Protein AF-A0A225ECI9-F1 (afdb_monomer_lite)

Organism: NCBI:txid1908690

Secondary structure (DSSP, 8-state):
--------SS--HHHHHHHHHHHTT-EEEEPTTS-TTTGGGBT-EEEEEEE-TTS-EEEE--BTTTB--EEEETTHHHHEEE---HHHHTT--TTS-GGG-------

Sequence (107 aa):
MEAMDATMPFPNKQTVDGLKSVWSGRLVRVKAGAAAELTRFEGRVGRVVTVNYDGRAIVDFADGKGECGWYDVANFEAVLEEVTDDAEKKKYDPTASAAQRVPARQS

Radius of gyration: 15.68 Å; chains: 1; bounding box: 55×39×33 Å

Structure (mmCIF, N/CA/C/O backbone):
data_AF-A0A225ECI9-F1
#
_entry.id   AF-A0A225ECI9-F1
#
loop_
_atom_site.group_PDB
_atom_site.id
_atom_site.type_symbol
_atom_site.label_atom_id
_atom_site.label_alt_id
_atom_site.label_comp_id
_atom_site.label_asym_id
_atom_site.label_entity_id
_atom_site.label_seq_id
_atom_site.pdbx_PDB_ins_code
_atom_site.Cartn_x
_atom_site.Cartn_y
_atom_site.Cartn_z
_atom_site.occupancy
_atom_site.B_iso_or_equiv
_atom_site.auth_seq_id
_atom_site.auth_comp_id
_atom_site.auth_asym_id
_atom_site.auth_atom_id
_atom_site.pdbx_PDB_model_num
ATOM 1 N N . MET A 1 1 ? 24.905 -22.598 -13.001 1.00 52.53 1 MET A N 1
ATOM 2 C CA . MET A 1 1 ? 25.460 -21.533 -12.146 1.00 52.53 1 MET A CA 1
ATOM 3 C C . MET A 1 1 ? 25.654 -20.342 -13.055 1.00 52.53 1 MET A C 1
ATOM 5 O O . MET A 1 1 ? 26.650 -20.313 -13.751 1.00 52.53 1 MET A O 1
ATOM 9 N N . GLU A 1 2 ? 24.677 -19.444 -13.144 1.00 41.91 2 GLU A N 1
ATOM 10 C CA . GLU A 1 2 ? 24.818 -18.220 -13.938 1.00 41.91 2 GLU A CA 1
ATOM 11 C C . GLU A 1 2 ? 23.990 -17.126 -13.273 1.00 41.91 2 GLU A C 1
ATOM 13 O O . GLU A 1 2 ? 22.761 -17.132 -13.291 1.00 41.91 2 GLU A O 1
ATOM 18 N N . ALA A 1 3 ? 24.710 -16.254 -12.575 1.00 54.34 3 ALA A N 1
ATOM 19 C CA . ALA A 1 3 ? 24.202 -15.015 -12.036 1.00 54.34 3 ALA A CA 1
ATOM 20 C C . ALA A 1 3 ? 24.048 -14.035 -13.198 1.00 54.34 3 ALA A C 1
ATOM 22 O O . ALA A 1 3 ? 25.039 -13.602 -13.780 1.00 54.34 3 ALA A O 1
ATOM 23 N N . MET A 1 4 ? 22.805 -13.695 -13.522 1.00 43.00 4 MET A N 1
ATOM 24 C CA . MET A 1 4 ? 22.464 -12.515 -14.310 1.00 43.00 4 MET A CA 1
ATOM 25 C C . MET A 1 4 ? 21.304 -11.822 -13.602 1.00 43.00 4 MET A C 1
ATOM 27 O O . MET A 1 4 ? 20.172 -11.798 -14.077 1.00 43.00 4 MET A O 1
ATOM 31 N N . ASP A 1 5 ? 21.628 -11.310 -12.413 1.00 39.00 5 ASP A N 1
ATOM 32 C CA . ASP A 1 5 ? 20.907 -10.277 -11.667 1.00 39.00 5 ASP A CA 1
ATOM 33 C C . ASP A 1 5 ? 20.930 -8.986 -12.505 1.00 39.00 5 ASP A C 1
ATOM 35 O O . ASP A 1 5 ? 21.648 -8.024 -12.248 1.00 39.00 5 ASP A O 1
ATOM 39 N N . ALA A 1 6 ? 20.240 -9.027 -13.643 1.00 44.78 6 ALA A N 1
ATOM 40 C CA . ALA A 1 6 ? 20.017 -7.867 -14.471 1.00 44.78 6 ALA A CA 1
ATOM 41 C C . ALA A 1 6 ? 18.902 -7.079 -13.799 1.00 44.78 6 ALA A C 1
ATOM 43 O O . ALA A 1 6 ? 17.738 -7.477 -13.828 1.00 44.78 6 ALA A O 1
ATOM 44 N N . THR A 1 7 ? 19.291 -5.961 -13.193 1.00 45.03 7 THR A N 1
ATOM 45 C CA . THR A 1 7 ? 18.422 -4.825 -12.912 1.00 45.03 7 THR A CA 1
ATOM 46 C C . THR A 1 7 ? 17.428 -4.675 -14.074 1.00 45.03 7 THR A C 1
ATOM 48 O O . THR A 1 7 ? 17.793 -4.324 -15.194 1.00 45.03 7 THR A O 1
ATOM 51 N N . MET A 1 8 ? 16.175 -5.079 -13.873 1.00 47.75 8 MET A N 1
ATOM 52 C CA . MET A 1 8 ? 15.108 -4.791 -14.824 1.00 47.75 8 MET A CA 1
ATOM 53 C C . MET A 1 8 ? 14.551 -3.450 -14.369 1.00 47.75 8 MET A C 1
ATOM 55 O O . MET A 1 8 ? 13.821 -3.424 -13.379 1.00 47.75 8 MET A O 1
ATOM 59 N N . PRO A 1 9 ? 14.911 -2.325 -15.022 1.00 59.69 9 PRO A N 1
ATOM 60 C CA . PRO A 1 9 ? 14.472 -1.006 -14.577 1.00 59.69 9 PRO A CA 1
ATOM 61 C C . PRO A 1 9 ? 12.946 -0.864 -14.626 1.00 59.69 9 PRO A C 1
ATOM 63 O O . PRO A 1 9 ? 12.409 0.032 -13.986 1.00 59.69 9 PRO A O 1
ATOM 66 N N . PHE A 1 10 ? 12.252 -1.767 -15.333 1.00 55.62 10 PHE A N 1
ATOM 67 C CA . PHE A 1 10 ? 10.800 -1.821 -15.409 1.00 55.62 10 PHE A CA 1
ATOM 68 C C . PHE A 1 10 ? 10.324 -3.280 -15.523 1.00 55.62 10 PHE A C 1
ATOM 70 O O . PHE A 1 10 ? 10.794 -4.003 -16.409 1.00 55.62 10 PHE A O 1
ATOM 77 N N . PRO A 1 11 ? 9.396 -3.741 -14.667 1.00 66.69 11 PRO A N 1
ATOM 78 C CA . PRO A 1 11 ? 8.737 -5.026 -14.863 1.00 66.69 11 PRO A CA 1
ATOM 79 C C . PRO A 1 11 ? 7.947 -5.033 -16.179 1.00 66.69 11 PRO A C 1
ATOM 81 O O . PRO A 1 11 ? 7.342 -4.038 -16.578 1.00 66.69 11 PRO A O 1
ATOM 84 N N . ASN A 1 12 ? 7.939 -6.173 -16.873 1.00 76.50 12 ASN A N 1
ATOM 85 C CA . ASN A 1 12 ? 7.206 -6.317 -18.129 1.00 76.50 12 ASN A CA 1
ATOM 86 C C . ASN A 1 12 ? 5.692 -6.110 -17.895 1.00 76.50 12 ASN A C 1
ATOM 88 O O . ASN A 1 12 ? 5.178 -6.421 -16.818 1.00 76.50 12 ASN A O 1
ATOM 92 N N . LYS A 1 13 ? 4.946 -5.622 -18.897 1.00 74.31 13 LYS A N 1
ATOM 93 C CA . LYS A 1 13 ? 3.522 -5.245 -18.741 1.00 74.31 13 LYS A CA 1
ATOM 94 C C . LYS A 1 13 ? 2.659 -6.372 -18.158 1.00 74.31 13 LYS A C 1
ATOM 96 O O . LYS A 1 13 ? 1.764 -6.100 -17.366 1.00 74.31 13 LYS A O 1
ATOM 101 N N . GLN A 1 14 ? 2.927 -7.622 -18.539 1.00 78.38 14 GLN A N 1
ATOM 102 C CA . GLN A 1 14 ? 2.239 -8.805 -18.001 1.00 78.38 14 GLN A CA 1
ATOM 103 C C . GLN A 1 14 ? 2.465 -8.984 -16.495 1.00 78.38 14 GLN A C 1
ATOM 105 O O . GLN A 1 14 ? 1.526 -9.284 -15.764 1.00 78.38 14 GLN A O 1
ATOM 110 N N . THR A 1 15 ? 3.691 -8.753 -16.026 1.00 79.81 15 THR A N 1
ATOM 111 C CA . THR A 1 15 ? 4.041 -8.824 -14.605 1.00 79.81 15 THR A CA 1
ATOM 112 C C . THR A 1 15 ? 3.321 -7.734 -13.821 1.00 79.81 15 THR A C 1
ATOM 114 O O . THR A 1 15 ? 2.715 -8.025 -12.795 1.00 79.81 15 THR A O 1
ATOM 117 N N . VAL A 1 16 ? 3.312 -6.494 -14.327 1.00 81.00 16 VAL A N 1
ATOM 118 C CA . VAL A 1 16 ? 2.585 -5.384 -13.686 1.00 81.00 16 VAL A CA 1
ATOM 119 C C . VAL A 1 16 ? 1.088 -5.656 -13.623 1.00 81.00 16 VAL A C 1
A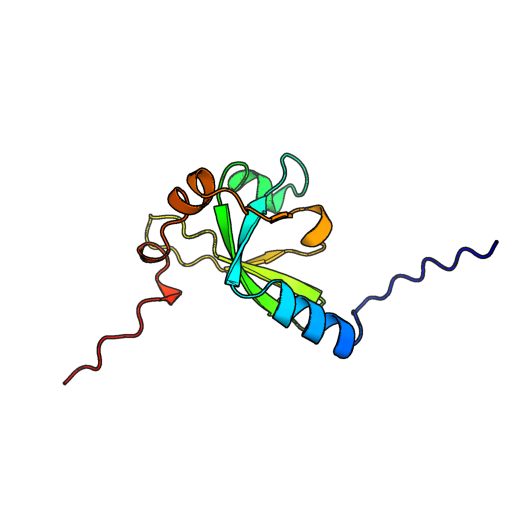TOM 121 O O . VAL A 1 16 ? 0.472 -5.393 -12.598 1.00 81.00 16 VAL A O 1
ATOM 124 N N . ASP A 1 17 ? 0.495 -6.176 -14.696 1.00 81.69 17 ASP A N 1
ATOM 125 C CA . ASP A 1 17 ? -0.937 -6.481 -14.737 1.00 81.69 17 ASP A CA 1
ATOM 126 C C . ASP A 1 17 ? -1.312 -7.556 -13.706 1.00 81.69 17 ASP A C 1
ATOM 128 O O . ASP A 1 17 ? -2.260 -7.376 -12.939 1.00 81.69 17 ASP A O 1
ATOM 132 N N . GLY A 1 18 ? -0.489 -8.605 -13.594 1.00 83.81 18 GLY A N 1
ATOM 133 C CA . GLY A 1 18 ? -0.617 -9.614 -12.545 1.00 83.81 18 GLY A CA 1
ATOM 134 C C . GLY A 1 18 ? -0.497 -9.010 -11.145 1.00 83.81 18 GLY A C 1
ATOM 135 O O . GLY A 1 18 ? -1.372 -9.220 -10.308 1.00 83.81 18 GLY A O 1
ATOM 136 N N . LEU A 1 19 ? 0.529 -8.190 -10.900 1.00 82.88 19 LEU A N 1
ATOM 137 C CA . LEU A 1 19 ? 0.721 -7.511 -9.615 1.00 82.88 19 LEU A CA 1
ATOM 138 C C . LEU A 1 19 ? -0.447 -6.581 -9.286 1.00 82.88 19 LEU A C 1
ATOM 140 O O . LEU A 1 19 ? -0.947 -6.591 -8.166 1.00 82.88 19 LEU A O 1
ATOM 144 N N . LYS A 1 20 ? -0.938 -5.818 -10.260 1.00 82.44 20 LYS A N 1
ATOM 145 C CA . LYS A 1 20 ? -2.098 -4.947 -10.092 1.00 82.44 20 LYS A CA 1
ATOM 146 C C . LYS A 1 20 ? -3.337 -5.765 -9.744 1.00 82.44 20 LYS A C 1
ATOM 148 O O . LYS A 1 20 ? -4.037 -5.409 -8.802 1.00 82.44 20 LYS A O 1
ATOM 153 N N . SER A 1 21 ? -3.599 -6.864 -10.447 1.00 83.94 21 SER A N 1
ATOM 154 C CA . SER A 1 21 ? -4.756 -7.720 -10.168 1.00 83.94 21 SER A CA 1
ATOM 155 C C . SER A 1 21 ? -4.666 -8.405 -8.806 1.00 83.94 21 SER A C 1
ATOM 157 O O . SER A 1 21 ? -5.689 -8.597 -8.157 1.00 83.94 21 SER A O 1
ATOM 159 N N . VAL A 1 22 ? -3.464 -8.792 -8.377 1.00 85.50 22 VAL A N 1
ATOM 160 C CA . VAL A 1 22 ? -3.248 -9.441 -7.083 1.00 85.50 22 VAL A CA 1
ATOM 161 C C . VAL A 1 22 ? -3.379 -8.413 -5.968 1.00 85.50 22 VAL A C 1
ATOM 163 O O . VAL A 1 22 ? -4.176 -8.620 -5.064 1.00 85.50 22 VAL A O 1
ATOM 166 N N . TRP A 1 23 ? -2.644 -7.305 -6.039 1.00 85.00 23 TRP A N 1
ATOM 167 C CA . TRP A 1 23 ? -2.471 -6.378 -4.924 1.00 85.00 23 TRP A CA 1
ATOM 168 C C . TRP A 1 23 ? -3.525 -5.278 -4.842 1.00 85.00 23 TRP A C 1
ATOM 170 O O . TRP A 1 23 ? -3.777 -4.788 -3.744 1.00 85.00 23 TRP A O 1
ATOM 180 N N . SER A 1 24 ? -4.157 -4.874 -5.949 1.00 85.69 24 SER A N 1
ATOM 181 C CA . SER A 1 24 ? -5.168 -3.809 -5.898 1.00 85.69 24 SER A CA 1
ATOM 182 C C . SER A 1 24 ? -6.311 -4.167 -4.945 1.00 85.69 24 SER A C 1
ATOM 184 O O . SER A 1 24 ? -6.864 -5.263 -4.953 1.00 85.69 24 SER A O 1
ATOM 186 N N . GLY A 1 25 ? -6.644 -3.224 -4.069 1.00 82.25 25 GLY A N 1
ATOM 187 C CA . GLY A 1 25 ? -7.662 -3.390 -3.044 1.00 82.25 25 GLY A CA 1
ATOM 188 C C . GLY A 1 25 ? -7.213 -4.126 -1.781 1.00 82.25 25 GLY A C 1
ATOM 189 O O . GLY A 1 25 ? -7.998 -4.132 -0.833 1.00 82.25 25 GLY A O 1
ATOM 190 N N . ARG A 1 26 ? -5.995 -4.687 -1.721 1.00 86.75 26 ARG A N 1
ATOM 191 C CA . ARG A 1 26 ? -5.476 -5.345 -0.510 1.00 86.75 26 ARG A CA 1
ATOM 192 C C . ARG A 1 26 ? -5.073 -4.337 0.556 1.00 86.75 26 ARG A C 1
ATOM 194 O O . ARG A 1 26 ? -4.632 -3.227 0.255 1.00 86.75 26 ARG A O 1
ATOM 201 N N . LEU A 1 27 ? -5.224 -4.748 1.810 1.00 87.00 27 LEU A N 1
ATOM 202 C CA . LEU A 1 27 ? -4.750 -3.999 2.964 1.00 87.00 27 LEU A CA 1
ATOM 203 C C . LEU A 1 27 ? -3.323 -4.428 3.276 1.00 87.00 27 LEU A C 1
ATOM 205 O O . LEU A 1 27 ? -2.995 -5.612 3.263 1.00 87.00 27 LEU A O 1
ATOM 209 N N . VAL A 1 28 ? -2.472 -3.447 3.513 1.00 88.25 28 VAL A N 1
ATOM 210 C CA . VAL A 1 28 ? -1.032 -3.610 3.660 1.00 88.25 28 VAL A CA 1
ATOM 211 C C . VAL A 1 28 ? -0.543 -2.746 4.807 1.00 88.25 28 VAL A C 1
ATOM 213 O O . VAL A 1 28 ? -1.073 -1.668 5.052 1.00 88.25 28 VAL A O 1
ATOM 216 N N . ARG A 1 29 ? 0.491 -3.194 5.505 1.00 86.88 29 ARG A N 1
ATOM 217 C CA . ARG A 1 29 ? 1.189 -2.406 6.522 1.00 86.88 29 ARG A CA 1
ATOM 218 C C . ARG A 1 29 ? 2.649 -2.249 6.147 1.00 86.88 29 ARG A C 1
ATOM 220 O O . ARG A 1 29 ? 3.223 -3.122 5.501 1.00 86.88 29 ARG A O 1
ATOM 227 N N . VAL A 1 30 ? 3.252 -1.139 6.552 1.00 85.38 30 VAL A N 1
ATOM 228 C CA . VAL A 1 30 ? 4.688 -0.916 6.348 1.00 85.38 30 VAL A CA 1
ATOM 229 C C . VAL A 1 30 ? 5.469 -1.753 7.356 1.00 85.38 30 VAL A C 1
ATOM 231 O O . VAL A 1 30 ? 5.187 -1.700 8.556 1.00 85.38 30 VAL A O 1
ATOM 234 N N . LYS A 1 31 ? 6.452 -2.520 6.877 1.00 83.88 31 LYS A N 1
ATOM 235 C CA . LYS A 1 31 ? 7.382 -3.256 7.739 1.00 83.88 31 LYS A CA 1
ATOM 236 C C . LYS A 1 31 ? 8.340 -2.296 8.433 1.00 83.88 31 LYS A C 1
ATOM 238 O O . LYS A 1 31 ? 8.843 -1.352 7.823 1.00 83.88 31 LYS A O 1
ATOM 243 N N . ALA A 1 32 ? 8.630 -2.587 9.697 1.00 75.94 32 ALA A N 1
ATOM 244 C CA . ALA A 1 32 ? 9.494 -1.742 10.502 1.00 75.94 32 ALA A CA 1
ATOM 245 C C . ALA A 1 32 ? 10.913 -1.646 9.918 1.00 75.94 32 ALA A C 1
ATOM 247 O O . ALA A 1 32 ? 11.522 -2.670 9.608 1.00 75.94 32 ALA A O 1
ATOM 248 N N . GLY A 1 33 ? 11.422 -0.423 9.734 1.00 72.56 33 GLY A N 1
ATOM 249 C CA . GLY A 1 33 ? 12.764 -0.170 9.196 1.00 72.56 33 GLY A CA 1
ATOM 250 C C . GLY A 1 33 ? 12.986 -0.525 7.718 1.00 72.56 33 GLY A C 1
ATOM 251 O O . GLY A 1 33 ? 14.128 -0.500 7.265 1.00 72.56 33 GLY A O 1
ATOM 252 N N . ALA A 1 34 ? 11.938 -0.852 6.950 1.00 72.69 34 ALA A N 1
ATOM 253 C CA . ALA A 1 34 ? 12.094 -1.278 5.556 1.00 72.69 34 ALA A CA 1
ATOM 254 C C . ALA A 1 34 ? 12.286 -0.116 4.560 1.00 72.69 34 ALA A C 1
ATOM 256 O O . ALA A 1 34 ? 12.901 -0.303 3.512 1.00 72.69 34 ALA A O 1
ATOM 257 N N . ALA A 1 35 ? 11.786 1.084 4.877 1.00 72.94 35 ALA A N 1
ATOM 258 C CA . ALA A 1 35 ? 11.992 2.290 4.075 1.00 72.94 35 ALA A CA 1
ATOM 259 C C . ALA A 1 35 ? 11.926 3.545 4.956 1.00 72.94 35 ALA A C 1
ATOM 261 O O . ALA A 1 35 ? 10.899 3.807 5.580 1.00 72.94 35 ALA A O 1
ATOM 262 N N . ALA A 1 36 ? 12.992 4.354 4.957 1.00 73.62 36 ALA A N 1
ATOM 263 C CA . ALA A 1 36 ? 13.097 5.552 5.799 1.00 73.62 36 ALA A CA 1
ATOM 264 C C . ALA A 1 36 ? 11.971 6.576 5.540 1.00 73.62 36 ALA A C 1
ATOM 266 O O . ALA A 1 36 ? 11.501 7.249 6.453 1.00 73.62 36 ALA A O 1
ATOM 267 N N . GLU A 1 37 ? 11.487 6.659 4.298 1.00 72.00 37 GLU A N 1
ATOM 268 C CA . GLU A 1 37 ? 10.394 7.552 3.883 1.00 72.00 37 GLU A CA 1
ATOM 269 C C . GLU A 1 37 ? 9.018 7.097 4.399 1.00 72.00 37 GLU A C 1
ATOM 271 O O . GLU A 1 37 ? 8.097 7.909 4.571 1.00 72.00 37 GLU A O 1
ATOM 276 N N . LEU A 1 38 ? 8.890 5.793 4.667 1.00 73.62 38 LEU A N 1
ATOM 277 C CA . LEU A 1 38 ? 7.678 5.149 5.163 1.00 73.62 38 LEU A CA 1
ATOM 278 C C . LEU A 1 38 ? 7.720 4.887 6.670 1.00 73.62 38 LEU A C 1
ATOM 280 O O . LEU A 1 38 ? 6.713 4.455 7.222 1.00 73.62 38 LEU A O 1
ATOM 284 N N . THR A 1 39 ? 8.819 5.216 7.358 1.00 76.56 39 THR A N 1
ATOM 285 C CA . THR A 1 39 ? 8.942 5.063 8.817 1.00 76.56 39 THR A CA 1
ATOM 286 C C . THR A 1 39 ? 7.842 5.794 9.587 1.00 76.56 39 THR A C 1
ATOM 288 O O . THR A 1 39 ? 7.329 5.300 10.585 1.00 76.56 39 THR A O 1
ATOM 291 N N . ARG A 1 40 ? 7.368 6.932 9.070 1.00 77.12 40 ARG A N 1
ATOM 292 C CA . ARG A 1 40 ? 6.202 7.656 9.618 1.00 77.12 40 ARG A CA 1
ATOM 293 C C . ARG A 1 40 ? 4.879 6.876 9.556 1.00 77.12 40 ARG A C 1
ATOM 295 O O . ARG A 1 40 ? 3.930 7.234 10.250 1.00 77.12 40 ARG A O 1
ATOM 302 N N . PHE A 1 41 ? 4.809 5.845 8.718 1.00 75.75 41 PHE A N 1
ATOM 303 C CA . PHE A 1 41 ? 3.672 4.939 8.572 1.00 75.75 41 PHE A CA 1
ATOM 304 C C . PHE A 1 41 ? 3.920 3.567 9.213 1.00 75.75 41 PHE A C 1
ATOM 306 O O . PHE A 1 41 ? 3.072 2.683 9.088 1.00 75.75 41 PHE A O 1
ATOM 313 N N . GLU A 1 42 ? 5.040 3.369 9.916 1.00 76.69 42 GLU A N 1
ATOM 314 C CA . GLU A 1 42 ? 5.264 2.146 10.689 1.00 76.69 42 GLU A CA 1
ATOM 315 C C . GLU A 1 42 ? 4.144 1.961 11.724 1.00 76.69 42 GLU A C 1
ATOM 317 O O . GLU A 1 42 ? 3.794 2.873 12.474 1.00 76.69 42 GLU A O 1
ATOM 322 N N . GLY A 1 43 ? 3.532 0.774 11.724 1.00 74.31 43 GLY A N 1
ATOM 323 C CA . GLY A 1 43 ? 2.373 0.461 12.568 1.00 74.31 43 GLY A CA 1
ATOM 324 C C . GLY A 1 43 ? 1.023 0.953 12.032 1.00 74.31 43 GLY A C 1
ATOM 325 O O . GLY A 1 43 ? 0.005 0.748 12.697 1.00 74.31 43 GLY A O 1
ATOM 326 N N . ARG A 1 44 ? 0.982 1.564 10.839 1.00 78.00 44 ARG A N 1
ATOM 327 C CA . ARG A 1 44 ? -0.265 1.914 10.148 1.00 78.00 44 ARG A CA 1
ATOM 328 C C . ARG A 1 44 ? -0.603 0.913 9.057 1.00 78.00 44 ARG A C 1
ATOM 330 O O . ARG A 1 44 ? 0.269 0.390 8.363 1.00 78.00 44 ARG A O 1
ATOM 337 N N . VAL A 1 45 ? -1.903 0.700 8.896 1.00 83.50 45 VAL A N 1
ATOM 338 C CA . VAL A 1 45 ? -2.471 -0.092 7.809 1.00 83.50 45 VAL A CA 1
ATOM 339 C C . VAL A 1 45 ? -2.938 0.879 6.734 1.00 83.50 45 VAL A C 1
ATOM 341 O O . VAL A 1 45 ? -3.647 1.835 7.032 1.00 83.50 45 VAL A O 1
ATOM 344 N N . GLY A 1 46 ? -2.511 0.649 5.500 1.00 84.50 46 GLY A N 1
ATOM 345 C CA . GLY A 1 46 ? -2.979 1.329 4.303 1.00 84.50 46 GLY A CA 1
ATOM 346 C C . GLY A 1 46 ? -3.618 0.347 3.328 1.00 84.50 46 GLY A C 1
ATOM 347 O O . GLY A 1 46 ? -3.585 -0.869 3.518 1.00 84.50 46 GLY A O 1
ATOM 348 N N . ARG A 1 47 ? -4.198 0.871 2.255 1.00 85.56 47 ARG A N 1
ATOM 349 C CA . ARG A 1 47 ? -4.794 0.088 1.175 1.00 85.56 47 ARG A CA 1
ATOM 350 C C . ARG A 1 47 ? -4.038 0.319 -0.116 1.00 85.56 47 ARG A C 1
ATOM 352 O O . ARG A 1 47 ? -3.815 1.459 -0.513 1.00 85.56 47 ARG A O 1
ATOM 359 N N . VAL A 1 48 ? -3.701 -0.755 -0.815 1.00 88.06 48 VAL A N 1
ATOM 360 C CA . VAL A 1 48 ? -3.155 -0.648 -2.166 1.00 88.06 48 VAL A CA 1
ATOM 361 C C . VAL A 1 48 ? -4.276 -0.212 -3.104 1.00 88.06 48 VAL A C 1
ATOM 363 O O . VAL A 1 48 ? -5.263 -0.921 -3.297 1.00 88.06 48 VAL A O 1
ATOM 366 N N . VAL A 1 49 ? -4.126 0.962 -3.701 1.00 86.06 49 VAL A N 1
ATOM 367 C CA . VAL A 1 49 ? -5.061 1.501 -4.691 1.00 86.06 49 VAL A CA 1
ATOM 368 C C . VAL A 1 49 ? -4.809 0.840 -6.043 1.00 86.06 49 VAL A C 1
ATOM 370 O O . VAL A 1 49 ? -5.724 0.310 -6.669 1.00 86.06 49 VAL A O 1
ATOM 373 N N . THR A 1 50 ? -3.555 0.844 -6.494 1.00 87.44 50 THR A N 1
ATOM 374 C CA . THR A 1 50 ? -3.139 0.281 -7.784 1.00 87.44 50 THR A CA 1
ATOM 375 C C . THR A 1 50 ? -1.631 0.041 -7.800 1.00 87.44 50 THR A C 1
ATOM 377 O O . THR A 1 50 ? -0.916 0.562 -6.954 1.00 87.44 50 THR A O 1
ATOM 380 N N . VAL A 1 51 ? -1.136 -0.707 -8.783 1.00 87.81 51 VAL A N 1
ATOM 381 C CA . VAL A 1 51 ? 0.292 -0.778 -9.122 1.00 87.81 51 VAL A CA 1
ATOM 382 C C . VAL A 1 51 ? 0.497 -0.033 -10.443 1.00 87.81 51 VAL A C 1
ATOM 384 O O . VAL A 1 51 ? -0.271 -0.238 -11.387 1.00 87.81 51 VAL A O 1
ATOM 387 N N . ASN A 1 52 ? 1.474 0.872 -10.495 1.00 83.19 52 ASN A N 1
ATOM 388 C CA . ASN A 1 52 ? 1.829 1.630 -11.698 1.00 83.19 52 ASN A CA 1
ATOM 389 C C . ASN A 1 52 ? 2.701 0.797 -12.649 1.00 83.19 52 ASN A C 1
ATOM 391 O O . ASN A 1 52 ? 3.295 -0.201 -12.247 1.00 83.19 52 ASN A O 1
ATOM 395 N N . TYR A 1 53 ? 2.820 1.235 -13.907 1.00 76.00 53 TYR A N 1
ATOM 396 C CA . TYR A 1 53 ? 3.656 0.568 -14.918 1.00 76.00 53 TYR A CA 1
ATOM 397 C C . TYR A 1 53 ? 5.150 0.545 -14.575 1.00 76.00 53 TYR A C 1
ATOM 399 O O . TYR A 1 53 ? 5.855 -0.351 -15.025 1.00 76.00 53 TYR A O 1
ATOM 407 N N . ASP A 1 54 ? 5.602 1.440 -13.698 1.00 74.62 54 ASP A N 1
ATOM 408 C CA . ASP A 1 54 ? 6.928 1.400 -13.076 1.00 74.62 54 ASP A CA 1
ATOM 409 C C . ASP A 1 54 ? 7.115 0.255 -12.062 1.00 74.62 54 ASP A C 1
ATOM 411 O O . ASP A 1 54 ? 8.186 0.120 -11.479 1.00 74.62 54 ASP A O 1
ATOM 415 N N . GLY A 1 55 ? 6.082 -0.551 -11.788 1.00 77.25 55 GLY A N 1
ATOM 416 C CA . GLY A 1 55 ? 6.131 -1.604 -10.769 1.00 77.25 55 GLY A CA 1
ATOM 417 C C . GLY A 1 55 ? 6.028 -1.094 -9.332 1.00 77.25 55 GLY A C 1
ATOM 418 O O . GLY A 1 55 ? 6.361 -1.817 -8.399 1.00 77.25 55 GLY A O 1
ATOM 419 N N . ARG A 1 56 ? 5.584 0.151 -9.131 1.00 86.19 56 ARG A N 1
ATOM 420 C CA . ARG A 1 56 ? 5.407 0.754 -7.800 1.00 86.19 56 ARG A CA 1
ATOM 421 C C . ARG A 1 56 ? 3.962 0.616 -7.348 1.00 86.19 56 ARG A C 1
ATOM 423 O O . ARG A 1 56 ? 3.053 0.916 -8.125 1.00 86.19 56 ARG A O 1
ATOM 430 N N . ALA A 1 57 ? 3.740 0.195 -6.106 1.00 88.19 57 ALA A N 1
ATOM 431 C CA . ALA A 1 57 ? 2.398 0.151 -5.537 1.00 88.19 57 ALA A CA 1
ATOM 432 C C . ALA A 1 57 ? 2.011 1.527 -5.004 1.00 88.19 57 ALA A C 1
ATOM 434 O O . ALA A 1 57 ? 2.756 2.143 -4.251 1.00 88.19 57 ALA A O 1
ATOM 435 N N . ILE A 1 58 ? 0.828 1.989 -5.380 1.00 87.94 58 ILE A N 1
ATOM 436 C CA . ILE A 1 58 ? 0.199 3.176 -4.823 1.00 87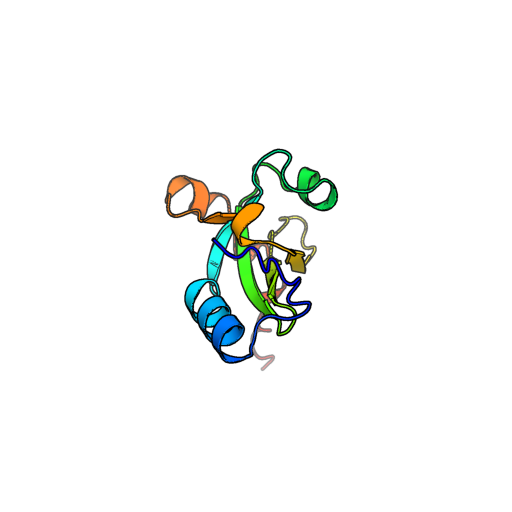.94 58 ILE A CA 1
ATOM 437 C C . ILE A 1 58 ? -0.583 2.751 -3.591 1.00 87.94 58 ILE A C 1
ATOM 439 O O . ILE A 1 58 ? -1.560 2.008 -3.707 1.00 87.94 58 ILE A O 1
ATOM 443 N N . VAL A 1 59 ? -0.155 3.220 -2.423 1.00 86.69 59 VAL A N 1
ATOM 444 C CA . VAL A 1 59 ? -0.788 2.917 -1.138 1.00 86.69 59 VAL A CA 1
ATOM 445 C C . VAL A 1 59 ? -1.448 4.167 -0.580 1.00 86.69 59 VAL A C 1
ATOM 447 O O . VAL A 1 59 ? -0.846 5.237 -0.509 1.00 86.69 59 VAL A O 1
ATOM 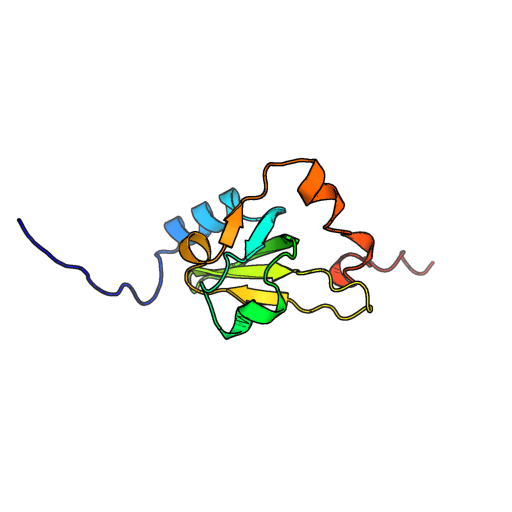450 N N . ASP A 1 60 ? -2.698 4.010 -0.170 1.00 84.75 60 ASP A N 1
ATOM 451 C CA . ASP A 1 60 ? -3.467 4.994 0.572 1.00 84.75 60 ASP A CA 1
ATOM 452 C C . ASP A 1 60 ? -3.395 4.657 2.063 1.00 84.75 60 ASP A C 1
ATOM 454 O O . ASP A 1 60 ? -3.898 3.623 2.496 1.00 84.75 60 ASP A O 1
ATOM 458 N N . PHE A 1 61 ? -2.758 5.515 2.855 1.00 78.62 61 PHE A N 1
ATOM 459 C CA . PHE A 1 61 ? -2.616 5.301 4.300 1.00 78.62 61 PHE A CA 1
ATOM 460 C C . PHE A 1 61 ? -3.741 5.930 5.136 1.00 78.62 61 PHE A C 1
ATOM 462 O O . PHE A 1 61 ? -3.583 5.975 6.353 1.00 78.62 61 PHE A O 1
ATOM 469 N N . ALA A 1 62 ? -4.825 6.420 4.504 1.00 66.69 62 ALA A N 1
ATOM 470 C CA . ALA A 1 62 ? -5.989 7.064 5.130 1.00 66.69 62 ALA A CA 1
ATOM 471 C C . ALA A 1 62 ? -5.659 7.750 6.474 1.00 66.69 62 ALA A C 1
ATOM 473 O O . ALA A 1 62 ? -6.163 7.361 7.529 1.00 66.69 62 ALA A O 1
ATOM 474 N N . ASP A 1 63 ? -4.751 8.738 6.461 1.00 60.66 63 ASP A N 1
ATOM 475 C CA . ASP A 1 63 ? -4.460 9.520 7.663 1.00 60.66 63 ASP A CA 1
ATOM 476 C C . ASP A 1 63 ? -5.728 10.317 7.975 1.00 60.66 63 ASP A C 1
ATOM 478 O O . ASP A 1 63 ? -6.091 11.233 7.238 1.00 60.66 63 ASP A O 1
ATOM 482 N N . GLY A 1 64 ? -6.450 9.908 9.022 1.00 49.47 64 GLY A N 1
ATOM 483 C CA . GLY A 1 64 ? -7.758 10.420 9.455 1.00 49.47 64 GLY A CA 1
ATOM 484 C C . GLY A 1 64 ? -7.869 11.922 9.725 1.00 49.47 64 GLY A C 1
ATOM 485 O O . GLY A 1 64 ? -8.836 12.356 10.343 1.00 49.47 64 GLY A O 1
ATOM 486 N N . LYS A 1 65 ? -6.914 12.729 9.268 1.00 52.84 65 LYS A N 1
ATOM 487 C CA . LYS A 1 65 ? -6.924 14.190 9.285 1.00 52.84 65 LYS A CA 1
ATOM 488 C C . LYS A 1 65 ? -7.384 14.820 7.968 1.00 52.84 65 LYS A C 1
ATOM 490 O O . LYS A 1 65 ? -7.217 16.019 7.778 1.00 52.84 65 LYS A O 1
ATOM 495 N N . GLY A 1 66 ? -8.001 14.044 7.073 1.00 49.59 66 GLY A N 1
ATOM 496 C CA . GLY A 1 66 ? -8.573 14.564 5.827 1.00 49.59 66 GLY A CA 1
ATOM 497 C C . GLY A 1 66 ? -7.537 14.868 4.743 1.00 49.59 66 GLY A C 1
ATOM 498 O O . GLY A 1 66 ? -7.868 15.518 3.752 1.00 49.59 66 GLY A O 1
ATOM 499 N N . GLU A 1 67 ? -6.308 14.378 4.906 1.00 52.69 67 GLU A N 1
ATOM 500 C CA . GLU A 1 67 ? -5.256 14.466 3.900 1.00 52.69 67 GLU A CA 1
ATOM 501 C C . GLU A 1 67 ? -5.233 13.168 3.080 1.00 52.69 67 GLU A C 1
ATOM 503 O O . GLU A 1 67 ? -4.859 12.100 3.566 1.00 52.69 67 GLU A O 1
ATOM 508 N N . CYS A 1 68 ? -5.643 13.248 1.812 1.00 54.91 68 CYS A N 1
ATOM 509 C CA . CYS A 1 68 ? -5.427 12.164 0.858 1.00 54.91 68 CYS A CA 1
ATOM 510 C C . CYS A 1 68 ? -3.954 12.130 0.454 1.00 54.91 68 CYS A C 1
ATOM 512 O O . CYS A 1 68 ? -3.529 12.873 -0.427 1.00 54.91 68 CYS A O 1
ATOM 514 N N . GLY A 1 69 ? -3.179 11.262 1.096 1.00 69.50 69 GLY A N 1
ATOM 515 C CA . GLY A 1 69 ? -1.820 10.950 0.677 1.00 69.50 69 GLY A CA 1
ATOM 516 C C . GLY A 1 69 ? -1.783 9.593 -0.010 1.00 69.50 69 GLY A C 1
ATOM 517 O O . GLY A 1 69 ? -1.752 8.566 0.666 1.00 69.50 69 GLY A O 1
ATOM 518 N N . TRP A 1 70 ? -1.791 9.584 -1.341 1.00 80.75 70 TRP A N 1
ATOM 519 C CA . TRP A 1 70 ? -1.362 8.417 -2.108 1.00 80.75 70 TRP A CA 1
ATOM 520 C C . TRP A 1 70 ? 0.159 8.425 -2.171 1.00 80.75 70 TRP A C 1
ATOM 522 O O . TRP A 1 70 ? 0.750 9.428 -2.566 1.00 80.75 70 TRP A O 1
ATOM 532 N N . TYR A 1 71 ? 0.782 7.317 -1.789 1.00 83.38 71 TYR A N 1
ATOM 533 C CA . TYR A 1 71 ? 2.234 7.193 -1.777 1.00 83.38 71 TYR A CA 1
ATOM 534 C C . TYR A 1 71 ? 2.668 6.100 -2.736 1.00 83.38 71 TYR A C 1
ATOM 536 O O . TYR A 1 71 ? 2.127 4.992 -2.694 1.00 83.38 71 TYR A O 1
ATOM 544 N N . ASP A 1 72 ? 3.637 6.408 -3.596 1.00 85.38 72 ASP A N 1
ATOM 545 C CA . ASP A 1 72 ? 4.300 5.393 -4.396 1.00 85.38 72 ASP A CA 1
ATOM 546 C C . ASP A 1 72 ? 5.324 4.648 -3.543 1.00 85.38 72 ASP A C 1
ATOM 548 O O . ASP A 1 72 ? 6.194 5.224 -2.897 1.00 85.38 72 ASP A O 1
ATOM 552 N N . VAL A 1 73 ? 5.185 3.331 -3.524 1.00 85.25 73 VAL A N 1
ATOM 553 C CA . VAL A 1 73 ? 6.057 2.433 -2.787 1.00 85.25 73 VAL A CA 1
ATOM 554 C C . VAL A 1 73 ? 6.799 1.572 -3.799 1.00 85.25 73 VAL A C 1
ATOM 556 O O . VAL A 1 73 ? 6.219 0.694 -4.448 1.00 85.25 73 VAL A O 1
ATOM 559 N N . ALA A 1 74 ? 8.094 1.842 -3.948 1.00 83.56 74 ALA A N 1
ATOM 560 C CA . ALA A 1 74 ? 9.007 0.967 -4.673 1.00 83.56 74 ALA A CA 1
ATOM 561 C C . ALA A 1 74 ? 9.311 -0.284 -3.833 1.00 83.56 74 ALA A C 1
ATOM 563 O O . ALA A 1 74 ? 9.344 -0.215 -2.605 1.00 83.56 74 ALA A O 1
ATOM 564 N N . ASN A 1 75 ? 9.526 -1.429 -4.489 1.00 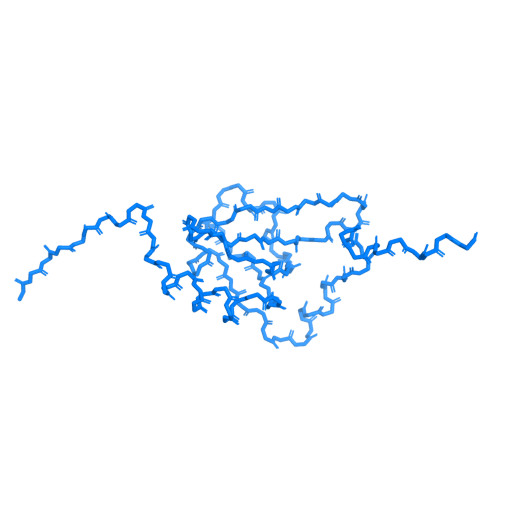81.00 75 ASN A N 1
ATOM 565 C CA . ASN A 1 75 ? 9.772 -2.715 -3.820 1.00 81.00 75 ASN A CA 1
ATOM 566 C C . ASN A 1 75 ? 8.727 -3.043 -2.738 1.00 81.00 75 ASN A C 1
ATOM 568 O O . ASN A 1 75 ? 9.058 -3.552 -1.667 1.00 81.00 75 ASN A O 1
ATOM 572 N N . PHE A 1 76 ? 7.456 -2.742 -3.016 1.00 82.31 76 PHE A N 1
ATOM 573 C CA . PHE A 1 76 ? 6.351 -2.892 -2.071 1.00 82.31 76 PHE A CA 1
ATOM 574 C C . PHE A 1 76 ? 6.203 -4.316 -1.521 1.00 82.31 76 PHE A C 1
ATOM 576 O O . PHE A 1 76 ? 5.813 -4.472 -0.378 1.00 82.31 76 PHE A O 1
ATOM 583 N N . GLU A 1 77 ? 6.589 -5.354 -2.261 1.00 80.56 77 GLU A N 1
ATOM 584 C CA . GLU A 1 77 ? 6.592 -6.740 -1.763 1.00 80.56 77 GLU A CA 1
ATOM 585 C C . GLU A 1 77 ? 7.620 -6.965 -0.635 1.00 80.56 77 GLU A C 1
ATOM 587 O O . GLU A 1 77 ? 7.417 -7.776 0.271 1.00 80.56 77 GLU A O 1
ATOM 592 N N . ALA A 1 78 ? 8.730 -6.221 -0.662 1.00 82.31 78 ALA A N 1
ATOM 593 C CA . ALA A 1 78 ? 9.760 -6.275 0.367 1.00 82.31 78 ALA A CA 1
ATOM 594 C C . ALA A 1 78 ? 9.411 -5.375 1.558 1.00 82.31 78 ALA A C 1
ATOM 596 O O . ALA A 1 78 ? 9.587 -5.803 2.700 1.00 82.31 78 ALA A O 1
ATOM 597 N N . VAL A 1 79 ? 8.899 -4.165 1.299 1.00 84.56 79 VAL A N 1
ATOM 598 C CA . VAL A 1 79 ? 8.671 -3.141 2.337 1.00 84.56 79 VAL A CA 1
ATOM 599 C C . VAL A 1 79 ? 7.271 -3.159 2.945 1.00 84.56 79 VAL A C 1
ATOM 601 O O . VAL A 1 79 ? 7.091 -2.696 4.071 1.00 84.56 79 VAL A O 1
ATOM 604 N N . LEU A 1 80 ? 6.284 -3.698 2.234 1.00 84.88 80 LEU A N 1
ATOM 605 C CA . LEU A 1 80 ? 4.930 -3.877 2.733 1.00 84.88 80 LEU A CA 1
ATOM 606 C C . LEU A 1 80 ? 4.705 -5.327 3.134 1.00 84.88 80 LEU A C 1
ATOM 608 O O . LEU A 1 80 ? 5.300 -6.269 2.610 1.00 84.88 80 LEU A O 1
ATOM 612 N N . GLU A 1 81 ? 3.812 -5.495 4.090 1.00 87.19 81 GLU A N 1
ATOM 613 C CA . GLU A 1 81 ? 3.282 -6.780 4.489 1.00 87.19 81 GLU A CA 1
ATOM 614 C C . GLU A 1 81 ? 1.773 -6.769 4.303 1.00 87.19 81 GLU A C 1
ATOM 616 O O . GLU A 1 81 ? 1.094 -5.832 4.726 1.00 87.19 81 GLU A O 1
ATOM 621 N N . GLU A 1 82 ? 1.248 -7.802 3.653 1.00 87.06 82 GLU A N 1
ATOM 622 C CA . GLU A 1 82 ? -0.188 -7.962 3.504 1.00 87.06 82 GLU A CA 1
ATOM 623 C C . GLU A 1 82 ? -0.845 -8.230 4.854 1.00 87.06 82 GLU A C 1
ATOM 625 O O . GLU A 1 82 ? -0.477 -9.142 5.595 1.00 87.06 82 GLU A O 1
ATOM 630 N N . VAL A 1 83 ? -1.869 -7.439 5.141 1.00 84.44 83 VAL A N 1
ATOM 631 C CA . VAL A 1 83 ? -2.674 -7.558 6.341 1.00 84.44 83 VAL A CA 1
ATOM 632 C C . VAL A 1 83 ? -3.911 -8.382 6.011 1.00 84.44 83 VAL A C 1
ATOM 634 O O . VAL A 1 83 ? -4.911 -7.877 5.497 1.00 84.44 83 VAL A O 1
ATOM 637 N N . THR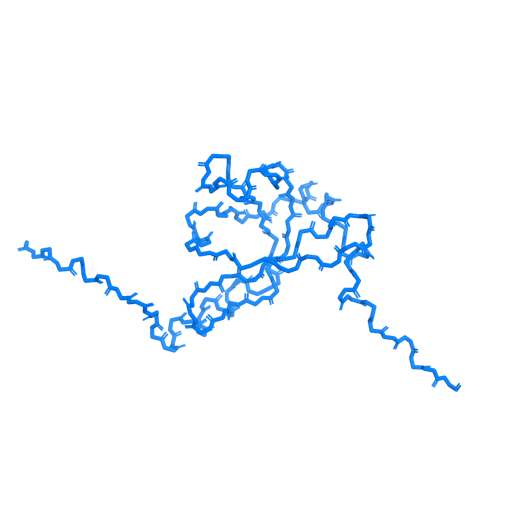 A 1 84 ? -3.855 -9.672 6.329 1.00 78.94 84 THR A N 1
ATOM 638 C CA . THR A 1 84 ? -5.014 -10.573 6.240 1.00 78.94 84 THR A CA 1
ATOM 639 C C . THR A 1 84 ? -5.841 -10.601 7.526 1.00 78.94 84 THR A C 1
ATOM 641 O O . THR A 1 84 ? -7.006 -10.999 7.481 1.00 78.94 84 THR A O 1
ATOM 644 N N . ASP A 1 85 ? -5.278 -10.119 8.637 1.00 80.75 85 ASP A N 1
ATOM 645 C CA . ASP A 1 85 ? -5.881 -10.152 9.968 1.00 80.75 85 ASP A CA 1
ATOM 646 C C . ASP A 1 85 ? -6.997 -9.111 10.149 1.00 80.75 85 ASP A C 1
ATOM 648 O O . ASP A 1 85 ? -6.797 -7.910 9.966 1.00 80.75 85 ASP A O 1
ATOM 652 N N . ASP A 1 86 ? -8.185 -9.571 10.544 1.00 70.44 86 ASP A N 1
ATOM 653 C CA . ASP A 1 86 ? -9.376 -8.735 10.715 1.00 70.44 86 ASP A CA 1
ATOM 654 C C . ASP A 1 86 ? -9.254 -7.665 11.812 1.00 70.44 86 ASP A C 1
ATOM 656 O O . ASP A 1 86 ? -9.949 -6.646 11.743 1.00 70.44 86 ASP A O 1
ATOM 660 N N . ALA A 1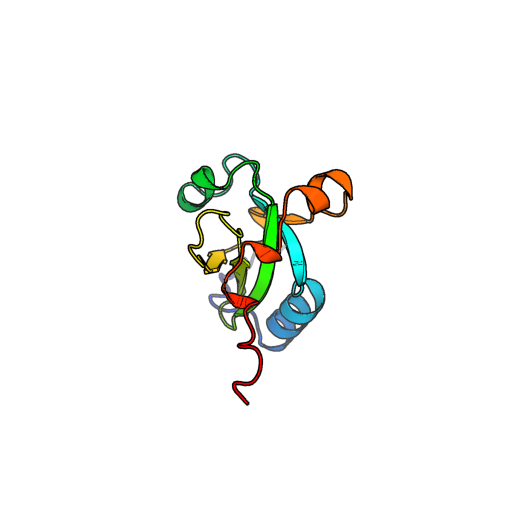 87 ? -8.378 -7.837 12.808 1.00 73.94 87 ALA A N 1
ATOM 661 C CA . ALA A 1 87 ? -8.155 -6.815 13.830 1.00 73.94 87 ALA A CA 1
ATOM 662 C C . ALA A 1 87 ? -7.364 -5.626 13.271 1.00 73.94 87 ALA A C 1
ATOM 664 O O . ALA A 1 87 ? -7.662 -4.474 13.587 1.00 73.94 87 ALA A O 1
ATOM 665 N N . GLU A 1 88 ? -6.398 -5.891 12.396 1.00 73.88 88 GLU A N 1
ATOM 666 C CA . GLU A 1 88 ? -5.624 -4.858 11.711 1.00 73.88 88 GLU A CA 1
ATOM 667 C C . GLU A 1 88 ? -6.459 -4.174 10.610 1.00 73.88 88 GLU A C 1
ATOM 669 O O . GLU A 1 88 ? -6.361 -2.958 10.442 1.00 73.88 88 GLU A O 1
ATOM 674 N N . LYS A 1 89 ? -7.370 -4.893 9.930 1.00 69.44 89 LYS A N 1
ATOM 675 C CA . LYS A 1 89 ? -8.310 -4.279 8.963 1.00 69.44 89 LYS A CA 1
ATOM 676 C C . LYS A 1 89 ? -9.178 -3.192 9.595 1.00 69.44 89 LYS A C 1
ATOM 678 O O . LYS A 1 89 ? -9.463 -2.197 8.943 1.00 69.44 89 LYS A O 1
ATOM 683 N N . LYS A 1 90 ? -9.559 -3.347 10.869 1.00 69.75 90 LYS A N 1
ATOM 684 C CA . LYS A 1 90 ? -10.333 -2.341 11.622 1.00 69.75 90 LYS A CA 1
ATOM 685 C C . LYS A 1 90 ? -9.549 -1.065 11.932 1.00 69.75 90 LYS A C 1
ATOM 687 O O . LYS A 1 90 ? -10.163 -0.066 12.291 1.00 69.75 90 LYS A O 1
ATOM 692 N N . LYS A 1 91 ? -8.215 -1.090 11.826 1.00 70.06 91 LYS A N 1
ATOM 693 C CA . LYS A 1 91 ? -7.377 0.108 11.984 1.00 70.06 91 LYS A CA 1
ATOM 694 C C . LYS A 1 91 ? -7.363 0.972 10.727 1.00 70.06 91 LYS A C 1
ATOM 696 O O . LYS A 1 91 ? -7.090 2.164 10.832 1.00 70.06 91 LYS A O 1
ATOM 701 N N . TYR A 1 92 ? -7.638 0.382 9.563 1.00 71.31 92 TYR A N 1
ATOM 702 C CA . TYR A 1 92 ? -7.819 1.132 8.330 1.00 71.31 92 TYR A CA 1
ATOM 703 C C . TYR A 1 92 ? -9.266 1.604 8.239 1.00 71.31 92 TYR A C 1
ATOM 705 O O . TYR A 1 92 ? -10.180 0.801 8.054 1.00 71.31 92 TYR A O 1
ATOM 713 N N . ASP A 1 93 ? -9.466 2.912 8.357 1.00 67.88 93 ASP A N 1
ATOM 714 C CA . ASP A 1 93 ? -10.767 3.520 8.124 1.00 67.88 93 ASP A CA 1
ATOM 715 C C . ASP A 1 93 ? -10.836 4.043 6.675 1.00 67.88 93 ASP A C 1
ATOM 717 O O . ASP A 1 93 ? -10.224 5.062 6.355 1.00 67.88 93 ASP A O 1
ATOM 721 N N . PRO A 1 94 ? -11.560 3.372 5.761 1.00 62.69 94 PRO A N 1
ATOM 722 C CA . PRO A 1 94 ? -11.680 3.831 4.377 1.00 62.69 94 PRO A CA 1
ATOM 723 C C . PRO A 1 94 ? -12.495 5.125 4.244 1.00 62.69 94 PRO A C 1
ATOM 725 O O . PRO A 1 94 ? -12.441 5.765 3.196 1.00 62.69 94 PRO A O 1
ATOM 728 N N . THR A 1 95 ? -13.263 5.518 5.268 1.00 61.41 95 THR A N 1
ATOM 729 C CA . THR A 1 95 ? -14.083 6.742 5.242 1.00 61.41 95 THR A CA 1
ATOM 730 C C . THR A 1 95 ? -13.268 7.995 5.556 1.00 61.41 95 THR A C 1
ATOM 732 O O . THR A 1 95 ? -13.648 9.099 5.163 1.00 61.41 95 THR A O 1
ATOM 735 N N . ALA A 1 96 ? -12.104 7.816 6.182 1.00 58.62 96 ALA A N 1
ATOM 736 C CA . ALA A 1 96 ? -11.095 8.844 6.376 1.00 58.62 96 ALA A CA 1
ATOM 737 C C . ALA A 1 96 ? -10.379 9.254 5.076 1.00 58.62 96 ALA A C 1
ATOM 739 O O . ALA A 1 96 ? -9.922 10.396 4.976 1.00 58.62 96 ALA A O 1
ATOM 740 N N . SER A 1 97 ? -10.293 8.373 4.070 1.00 55.06 97 SER A N 1
ATOM 741 C CA . SER A 1 97 ? -9.666 8.724 2.792 1.00 55.06 97 SER A CA 1
ATOM 742 C C . SER A 1 97 ? -10.639 9.499 1.897 1.00 55.06 97 SER A C 1
ATOM 744 O O . SER A 1 97 ? -11.666 8.993 1.436 1.00 55.06 97 SER A O 1
ATOM 746 N N . ALA A 1 98 ? -10.302 10.759 1.613 1.00 52.53 98 ALA A N 1
ATOM 747 C CA . ALA A 1 98 ? -11.100 11.652 0.772 1.00 52.53 98 ALA A CA 1
ATOM 748 C C . ALA A 1 98 ? -11.251 11.162 -0.687 1.00 52.53 98 ALA A C 1
ATOM 750 O O . ALA A 1 98 ? -12.147 11.629 -1.389 1.00 52.53 98 ALA A O 1
ATOM 751 N N . ALA A 1 99 ? -10.455 10.178 -1.124 1.00 48.19 99 ALA A N 1
ATOM 752 C CA . ALA A 1 99 ? -10.514 9.562 -2.449 1.00 48.19 99 ALA A CA 1
ATOM 753 C C . ALA A 1 99 ? -11.797 8.746 -2.674 1.00 48.19 99 ALA A C 1
ATOM 755 O O . ALA A 1 99 ? -12.156 8.466 -3.817 1.00 48.19 99 ALA A O 1
ATOM 756 N N . GLN A 1 100 ? -12.509 8.392 -1.597 1.00 50.66 100 GLN A N 1
ATOM 757 C CA . GLN A 1 100 ? -13.785 7.687 -1.669 1.00 50.66 100 GLN A CA 1
ATOM 758 C C . GLN A 1 100 ? -15.002 8.605 -1.515 1.00 50.66 100 GLN A C 1
ATOM 760 O O . GLN A 1 100 ? -16.135 8.134 -1.650 1.00 50.66 100 GLN A O 1
ATOM 765 N N . ARG A 1 101 ? -14.810 9.923 -1.327 1.00 46.84 101 ARG A N 1
ATOM 766 C CA . ARG A 1 101 ? -15.890 10.885 -1.578 1.00 46.84 101 ARG A CA 1
ATOM 767 C C . ARG A 1 101 ? -16.113 10.970 -3.085 1.00 46.84 101 ARG A C 1
ATOM 769 O O . ARG A 1 101 ? -15.766 11.952 -3.730 1.00 46.84 101 ARG A O 1
ATOM 776 N N . VAL A 1 102 ? -16.731 9.933 -3.645 1.00 48.41 102 VAL A N 1
ATOM 777 C CA . VAL A 1 102 ? -17.551 10.100 -4.837 1.00 48.41 102 VAL A CA 1
ATOM 778 C C . VAL A 1 102 ? -18.527 11.212 -4.456 1.00 48.41 102 VAL A C 1
ATOM 780 O O . VAL A 1 102 ? -19.262 11.030 -3.478 1.00 48.41 102 VAL A O 1
ATOM 783 N N . PRO A 1 103 ? -18.489 12.391 -5.100 1.00 52.41 103 PRO A N 1
ATOM 784 C CA . PRO A 1 103 ? -19.442 13.430 -4.768 1.00 52.41 103 PRO A CA 1
ATOM 785 C C . PRO A 1 103 ? -20.829 12.814 -4.932 1.00 52.41 103 PRO A C 1
ATOM 787 O O . PRO A 1 103 ? -21.139 12.248 -5.985 1.00 52.41 103 PRO A O 1
ATOM 790 N N . ALA A 1 104 ? -21.645 12.862 -3.874 1.00 57.28 104 ALA A N 1
ATOM 791 C CA . ALA A 1 104 ? -23.062 12.583 -4.022 1.00 57.28 104 ALA A CA 1
ATOM 792 C C . ALA A 1 104 ? -23.538 13.492 -5.154 1.00 57.28 104 ALA A C 1
ATOM 794 O O . ALA A 1 104 ? -23.319 14.702 -5.092 1.00 57.28 104 ALA A O 1
ATOM 795 N N . ARG A 1 105 ? -24.064 12.888 -6.224 1.00 53.38 105 ARG A N 1
ATOM 796 C CA . ARG A 1 105 ? -24.552 13.575 -7.421 1.00 53.38 105 ARG A CA 1
ATOM 797 C C . ARG A 1 105 ? -25.342 14.804 -6.970 1.00 53.38 105 ARG A C 1
ATOM 799 O O . ARG A 1 105 ? -26.425 14.637 -6.412 1.00 53.38 105 ARG A O 1
ATOM 806 N N . GLN A 1 106 ? -24.782 16.006 -7.143 1.00 54.16 106 GLN A N 1
ATOM 807 C CA . GLN A 1 106 ? -25.527 17.237 -6.887 1.00 54.16 106 GLN A CA 1
ATOM 808 C C . GLN A 1 106 ? -26.767 17.169 -7.784 1.00 54.16 106 GLN A C 1
ATOM 810 O O . GLN A 1 106 ? -26.630 17.050 -9.003 1.00 54.16 106 GLN A O 1
ATOM 815 N N . SER A 1 107 ? -27.942 17.087 -7.156 1.00 57.59 107 SER A N 1
ATOM 816 C CA . SER A 1 107 ? -29.237 17.153 -7.840 1.00 57.59 107 SER A CA 1
ATOM 817 C C . SER A 1 107 ? -29.592 18.596 -8.155 1.00 57.59 107 SER A C 1
ATOM 819 O O . SER A 1 107 ? -29.148 19.479 -7.386 1.00 57.59 107 SER A O 1
#

Foldseek 3Di:
DDDPPPPPQWDDPVVQVVCFVVQAFFKKAFDDPQDPVCNVRHVFIWGFHGQDRSRWTFTFRLPLPLDGDTDTHDPCVRGIDTDPDPVNVVRDDPVSHPVPCPPPPDD

pLDDT: mean 72.19, std 13.91, range [39.0, 88.25]